Protein AF-A0A034W363-F1 (afdb_monomer_lite)

InterPro domains:
  IPR002557 Chitin binding domain [PF01607] (64-118)
  IPR002557 Chitin binding domain [PS50940] (61-125)
  IPR002557 Chitin binding domain [SM00494] (62-125)
  IPR036508 Chitin binding domain superfamily [SSF57625] (61-124)

Organism: Bactrocera dorsalis (NCBI:txid27457)

Radius of gyration: 24.3 Å; chains: 1; bounding box: 61×66×42 Å

pLDDT: mean 73.0, std 19.32, range [38.5, 94.88]

Foldseek 3Di:
DDDDPDPPPPPPPPDPPPPDDPDDDDDDDDDDDDDDDDDDDDPPPDPPPCPDPDPDPDFQLVVQVPDDDFAWAAGPVALQQQKIWTWDQDPVRGTGTDIDGAPDCWGQDRVVSHTHNDRHPRHDD

Secondary structure (DSSP, 8-state):
-------TTS-TTS-TTS---------------------------------------SSHHHHHHT-SSSEEEE-TT-TT--EEEEEEE-TTS-EEEEEEEPSTT-EEETTTTEEESSPPTT---

Structure (mmCIF, N/CA/C/O backbone):
data_AF-A0A034W363-F1
#
_entry.id   AF-A0A034W363-F1
#
loop_
_atom_site.grou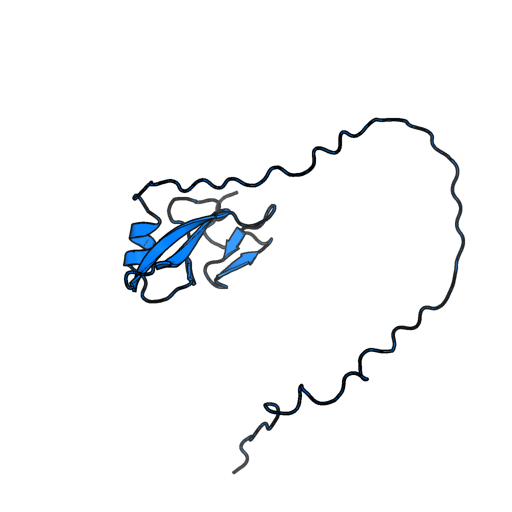p_PDB
_atom_site.id
_atom_site.type_symbol
_atom_site.label_atom_id
_atom_site.label_alt_id
_atom_site.label_comp_id
_atom_site.label_asym_id
_atom_site.label_entity_id
_atom_site.label_seq_id
_atom_site.pdbx_PDB_ins_code
_atom_site.Cartn_x
_atom_site.Cartn_y
_atom_site.Cartn_z
_atom_site.occupancy
_atom_site.B_iso_or_equiv
_atom_site.auth_seq_id
_atom_site.auth_comp_id
_atom_site.auth_asym_id
_atom_site.auth_atom_id
_atom_site.pdbx_PDB_model_num
ATOM 1 N N . ALA A 1 1 ? -9.227 -42.437 -14.167 1.00 46.25 1 ALA A N 1
ATOM 2 C CA . ALA A 1 1 ? -8.637 -41.104 -13.963 1.00 46.25 1 ALA A CA 1
ATOM 3 C C . ALA A 1 1 ? -9.770 -40.097 -14.078 1.00 46.25 1 ALA A C 1
ATOM 5 O O . ALA A 1 1 ? -10.297 -39.927 -15.167 1.00 46.25 1 ALA A O 1
ATOM 6 N N . ASN A 1 2 ? -10.234 -39.567 -12.947 1.00 45.94 2 ASN A N 1
ATOM 7 C CA . ASN A 1 2 ? -11.187 -38.462 -12.904 1.00 45.94 2 ASN A CA 1
ATOM 8 C C . ASN A 1 2 ? -10.373 -37.207 -12.619 1.00 45.94 2 ASN A C 1
ATOM 10 O O . ASN A 1 2 ? -9.798 -37.145 -11.544 1.00 45.94 2 ASN A O 1
ATOM 14 N N . ASP A 1 3 ? -10.348 -36.253 -13.545 1.00 51.78 3 ASP A N 1
ATOM 15 C CA . ASP A 1 3 ? -9.971 -34.869 -13.253 1.00 51.78 3 ASP A CA 1
ATOM 16 C C . ASP A 1 3 ? -10.635 -33.938 -14.281 1.00 51.78 3 ASP A C 1
ATOM 18 O O . ASP A 1 3 ? -10.160 -33.721 -15.392 1.00 51.78 3 ASP A O 1
ATOM 22 N N . GLY A 1 4 ? -11.833 -33.470 -13.928 1.00 53.44 4 GLY A N 1
ATOM 23 C CA . GLY A 1 4 ? -11.931 -32.081 -13.479 1.00 53.44 4 GLY A CA 1
ATOM 24 C C . GLY A 1 4 ? -11.735 -30.962 -14.500 1.00 53.44 4 GLY A C 1
ATOM 25 O O . GLY A 1 4 ? -11.367 -29.862 -14.096 1.00 53.44 4 GLY A O 1
ATOM 26 N N . VAL A 1 5 ? -12.019 -31.164 -15.788 1.00 54.69 5 VAL A N 1
ATOM 27 C CA . VAL A 1 5 ? -12.223 -30.025 -16.701 1.00 54.69 5 VAL A CA 1
ATOM 28 C C . VAL A 1 5 ? -13.519 -29.310 -16.325 1.00 54.69 5 VAL A C 1
ATOM 30 O O . VAL A 1 5 ? -14.603 -29.705 -16.739 1.00 54.69 5 VAL A O 1
ATOM 33 N N . SER A 1 6 ? -13.391 -28.266 -15.506 1.00 52.22 6 SER A N 1
ATOM 34 C CA . SER A 1 6 ? -14.417 -27.249 -15.288 1.00 52.22 6 SER A CA 1
ATOM 35 C C . SER A 1 6 ? -14.522 -26.369 -16.542 1.00 52.22 6 SER A C 1
ATOM 37 O O . SER A 1 6 ? -13.570 -25.645 -16.841 1.00 52.22 6 SER A O 1
ATOM 39 N N . PRO A 1 7 ? -15.634 -26.389 -17.303 1.00 50.91 7 PRO A N 1
ATOM 40 C CA . PRO A 1 7 ? -15.797 -25.556 -18.487 1.00 50.91 7 PRO A CA 1
ATOM 41 C C . PRO A 1 7 ? -16.583 -24.271 -18.171 1.00 50.91 7 PRO A C 1
ATOM 43 O O . PRO A 1 7 ? -17.340 -23.779 -19.005 1.00 50.91 7 PRO A O 1
ATOM 46 N N . CYS A 1 8 ? -16.430 -23.693 -16.975 1.00 60.59 8 CYS A N 1
ATOM 47 C CA . CYS A 1 8 ? -17.080 -22.427 -16.618 1.00 60.59 8 CYS A CA 1
ATOM 48 C C . CYS A 1 8 ? -16.218 -21.201 -16.974 1.00 60.59 8 CYS A C 1
ATOM 50 O O . CYS A 1 8 ? -16.052 -20.293 -16.166 1.00 60.59 8 CYS A O 1
ATOM 52 N N . ALA A 1 9 ? -15.653 -21.168 -18.184 1.00 55.25 9 ALA A N 1
ATOM 53 C CA . ALA A 1 9 ? -14.827 -20.049 -18.653 1.00 55.25 9 ALA A CA 1
ATOM 54 C C . ALA A 1 9 ? -15.341 -19.377 -19.939 1.00 55.25 9 ALA A C 1
ATOM 56 O O . ALA A 1 9 ? -14.620 -18.583 -20.538 1.00 55.25 9 ALA A O 1
ATOM 57 N N . SER A 1 10 ? -16.562 -19.662 -20.417 1.00 54.56 10 SER A N 1
ATOM 58 C CA . SER A 1 10 ? -16.999 -19.097 -21.714 1.00 54.56 10 SER A CA 1
ATOM 59 C C . SER A 1 10 ? -18.496 -18.825 -21.897 1.00 54.56 10 SER A C 1
ATOM 61 O O . SER A 1 10 ? -18.935 -18.729 -23.036 1.00 54.56 10 SER A O 1
ATOM 63 N N . GLN A 1 11 ? -19.302 -18.670 -20.839 1.00 55.06 11 GLN A N 1
ATOM 64 C CA . GLN A 1 11 ? -20.753 -18.442 -21.022 1.00 55.06 11 GLN A CA 1
ATOM 65 C C . GLN A 1 11 ? -21.352 -17.234 -20.286 1.00 55.06 11 GLN A C 1
ATOM 67 O O . GLN A 1 11 ? -22.567 -17.096 -20.234 1.00 55.06 11 GLN A O 1
ATOM 72 N N . CYS A 1 12 ? -20.540 -16.292 -19.799 1.00 59.66 12 CYS A N 1
ATOM 73 C CA . CYS A 1 12 ? -21.062 -15.051 -19.206 1.00 59.66 12 CYS A CA 1
ATOM 74 C C . CYS A 1 12 ? -21.333 -13.943 -20.245 1.00 59.66 12 CYS A C 1
ATOM 76 O O . CYS A 1 12 ? -21.032 -12.789 -19.977 1.00 59.66 12 CYS A O 1
ATOM 78 N N . LEU A 1 13 ? -21.831 -14.243 -21.453 1.00 59.12 13 LEU A N 1
ATOM 79 C CA . LEU A 1 13 ? -22.048 -13.172 -22.446 1.00 59.12 13 LEU A CA 1
ATOM 80 C C . LEU A 1 13 ? -23.243 -13.324 -23.405 1.00 59.12 13 LEU A C 1
ATOM 82 O O . LEU A 1 13 ? -23.289 -12.618 -24.409 1.00 59.12 13 LEU A O 1
ATOM 86 N N . THR A 1 14 ? -24.238 -14.175 -23.135 1.00 57.69 14 THR A N 1
ATOM 87 C CA . THR A 1 14 ? -25.339 -14.376 -24.107 1.00 57.69 14 THR A CA 1
ATOM 88 C C . THR A 1 14 ? -26.762 -14.311 -23.561 1.00 57.69 14 THR A C 1
ATOM 90 O O . THR A 1 14 ? -27.689 -14.634 -24.305 1.00 57.69 14 THR A O 1
ATOM 93 N N . ASN A 1 15 ? -27.008 -13.836 -22.334 1.00 53.38 15 ASN A N 1
ATOM 94 C CA . ASN A 1 15 ? -28.394 -13.590 -21.924 1.00 53.38 15 ASN A CA 1
ATOM 95 C C . ASN A 1 15 ? -28.569 -12.444 -20.922 1.00 53.38 15 ASN A C 1
ATOM 97 O O . ASN A 1 15 ? -28.213 -12.551 -19.757 1.00 53.38 15 ASN A O 1
ATOM 101 N N . ILE A 1 16 ? -29.173 -11.354 -21.395 1.00 57.53 16 ILE A N 1
ATOM 102 C CA . ILE A 1 16 ? -29.559 -10.175 -20.603 1.00 57.53 16 ILE A CA 1
ATOM 103 C C . ILE A 1 16 ? -30.926 -10.365 -19.905 1.00 57.53 16 ILE A C 1
ATOM 105 O O . ILE A 1 16 ? -31.421 -9.452 -19.254 1.00 57.53 16 ILE A O 1
ATOM 109 N N . ALA A 1 17 ? -31.534 -11.554 -20.005 1.00 54.09 17 ALA A N 1
ATOM 110 C CA . ALA A 1 17 ? -32.870 -11.841 -19.479 1.00 54.09 17 ALA A CA 1
ATOM 111 C C . ALA A 1 17 ? -32.901 -12.564 -18.113 1.00 54.09 17 ALA A C 1
ATOM 113 O O . ALA A 1 17 ? -33.988 -12.874 -17.641 1.00 54.09 17 ALA A O 1
ATOM 114 N N . ASP A 1 18 ? -31.762 -12.780 -17.442 1.00 49.84 18 ASP A N 1
ATOM 115 C CA . ASP A 1 18 ? -31.695 -13.385 -16.091 1.00 49.84 18 ASP A CA 1
ATOM 116 C C . ASP A 1 18 ? -31.477 -12.324 -14.983 1.00 49.84 18 ASP A C 1
ATOM 118 O O . ASP A 1 18 ? -30.718 -12.500 -14.037 1.00 49.84 18 ASP A O 1
ATOM 122 N N . MET A 1 19 ? -32.101 -11.151 -15.134 1.00 58.59 19 MET A N 1
ATOM 123 C CA . MET A 1 19 ? -32.076 -10.045 -14.156 1.00 58.59 19 MET A CA 1
ATOM 124 C C . MET A 1 19 ? -33.488 -9.504 -13.889 1.00 58.59 19 MET A C 1
ATOM 126 O O . MET A 1 19 ? -33.702 -8.302 -13.749 1.00 58.59 19 MET A O 1
ATOM 130 N N . CYS A 1 20 ? -34.483 -10.384 -13.825 1.00 55.53 20 CYS A N 1
ATOM 131 C CA . CYS A 1 20 ? -35.819 -10.041 -13.348 1.00 55.53 20 CYS A CA 1
ATOM 132 C C . CYS A 1 20 ? -36.352 -11.194 -12.505 1.00 55.53 20 CYS A C 1
ATOM 134 O O . CYS A 1 20 ? -36.793 -12.171 -13.092 1.00 55.53 20 CYS A O 1
ATOM 136 N N . ASP A 1 21 ? -36.277 -11.084 -11.172 1.00 48.03 21 ASP A N 1
ATOM 137 C CA . ASP A 1 21 ? -37.423 -11.304 -10.270 1.00 48.03 21 ASP A CA 1
ATOM 138 C C . ASP A 1 21 ? -37.018 -11.067 -8.795 1.00 48.03 21 ASP A C 1
ATOM 140 O O . ASP A 1 21 ? -36.626 -11.976 -8.072 1.00 48.03 21 ASP A O 1
ATOM 144 N N . ILE A 1 22 ? -37.091 -9.819 -8.323 1.00 48.62 22 ILE A N 1
ATOM 145 C CA . ILE A 1 22 ? -37.552 -9.565 -6.949 1.00 48.62 22 ILE A CA 1
ATOM 146 C C . ILE A 1 22 ? -38.745 -8.629 -7.103 1.00 48.62 22 ILE A C 1
ATOM 148 O O . ILE A 1 22 ? -38.646 -7.402 -7.102 1.00 48.62 22 ILE A O 1
ATOM 152 N N . THR A 1 23 ? -39.900 -9.242 -7.342 1.00 45.12 23 THR A N 1
ATOM 153 C CA . THR A 1 23 ? -41.187 -8.602 -7.130 1.00 45.12 23 THR A CA 1
ATOM 154 C C . THR A 1 23 ? -41.355 -8.308 -5.645 1.00 45.12 23 THR A C 1
ATOM 156 O O . THR A 1 23 ? -41.282 -9.193 -4.794 1.00 45.12 23 THR A O 1
ATOM 159 N N . SER A 1 24 ? -41.603 -7.036 -5.364 1.00 58.88 24 SER A N 1
ATOM 160 C CA . SER A 1 24 ? -42.258 -6.548 -4.155 1.00 58.88 24 SER A CA 1
ATOM 161 C C . SER A 1 24 ? -43.556 -7.317 -3.866 1.00 58.88 2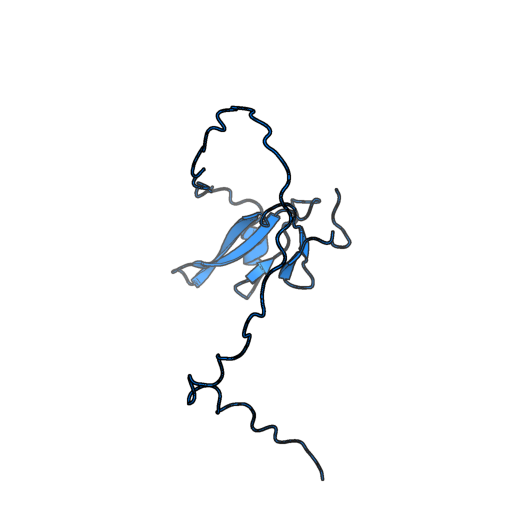4 SER A C 1
ATOM 163 O O . SER A 1 24 ? -44.294 -7.647 -4.797 1.00 58.88 24 SER A O 1
ATOM 165 N N . PRO A 1 25 ? -43.876 -7.524 -2.579 1.00 52.59 25 PRO A N 1
ATOM 166 C CA . PRO A 1 25 ? -45.256 -7.343 -2.142 1.00 52.59 25 PRO A CA 1
ATOM 167 C C . PRO A 1 25 ? -45.382 -6.373 -0.953 1.00 52.59 25 PRO A C 1
ATOM 169 O O . PRO A 1 25 ? -44.847 -6.592 0.128 1.00 52.59 25 PRO A O 1
ATOM 172 N N . ASP A 1 26 ? -46.095 -5.289 -1.249 1.00 46.19 26 ASP A N 1
ATOM 173 C CA . ASP A 1 26 ? -47.187 -4.637 -0.512 1.00 46.19 26 ASP A CA 1
ATOM 174 C C . ASP A 1 26 ? -47.087 -4.284 0.992 1.00 46.19 26 ASP A C 1
ATOM 176 O O . ASP A 1 26 ? -46.960 -5.117 1.884 1.00 46.19 26 ASP A O 1
ATOM 180 N N . ALA A 1 27 ? -47.265 -2.976 1.203 1.00 53.22 27 ALA A N 1
ATOM 181 C CA . ALA A 1 27 ? -47.964 -2.263 2.270 1.00 53.22 27 ALA A CA 1
ATOM 182 C C . ALA A 1 27 ? -48.057 -2.863 3.687 1.00 53.22 27 ALA A C 1
ATOM 184 O O . ALA A 1 27 ? -48.817 -3.781 3.976 1.00 53.22 27 ALA A O 1
ATOM 185 N N . THR A 1 28 ? -47.522 -2.110 4.653 1.00 46.12 28 THR A N 1
ATOM 186 C CA . THR A 1 28 ? -48.320 -1.736 5.830 1.00 46.12 28 THR A CA 1
ATOM 187 C C . THR A 1 28 ? -47.983 -0.313 6.265 1.00 46.12 28 THR A C 1
ATOM 189 O O . THR A 1 28 ? -46.857 0.021 6.623 1.00 46.12 28 THR A O 1
ATOM 192 N N . THR A 1 29 ? -49.014 0.523 6.213 1.00 51.50 29 THR A N 1
ATOM 193 C CA . THR A 1 29 ? -49.118 1.856 6.793 1.00 51.50 29 THR A CA 1
ATOM 194 C C . THR A 1 29 ? -48.870 1.825 8.299 1.00 51.50 29 THR A C 1
ATOM 196 O O . THR A 1 29 ? -49.652 1.233 9.039 1.00 51.50 29 THR A O 1
ATOM 199 N N . VAL A 1 30 ? -47.862 2.560 8.764 1.00 53.22 30 VAL A N 1
ATOM 200 C CA . VAL A 1 30 ? -47.856 3.119 10.120 1.00 53.22 30 VAL A CA 1
ATOM 201 C C . VAL A 1 30 ? -47.456 4.587 10.057 1.00 53.22 30 VAL A C 1
ATOM 203 O O . VAL A 1 30 ? -46.319 4.948 9.768 1.00 53.22 30 VAL A O 1
ATOM 206 N N . THR A 1 31 ? -48.436 5.446 10.310 1.00 60.09 31 THR A N 1
ATOM 207 C CA . THR A 1 31 ? -48.242 6.854 10.649 1.00 60.09 31 THR A CA 1
ATOM 208 C C . THR A 1 31 ? -47.535 6.931 12.000 1.00 60.09 31 THR A C 1
ATOM 210 O O . THR A 1 31 ? -47.946 6.249 12.942 1.00 60.09 31 THR A O 1
ATOM 213 N N . PRO A 1 32 ? -46.526 7.798 12.143 1.00 54.59 32 PRO A N 1
ATOM 214 C CA . PRO A 1 32 ? -46.600 8.690 13.292 1.00 54.59 32 PRO A CA 1
ATOM 215 C C . PRO A 1 32 ? -46.365 10.168 12.956 1.00 54.59 32 PRO A C 1
ATOM 217 O O . PRO A 1 32 ? -45.538 10.556 12.137 1.00 54.59 32 PRO A O 1
ATOM 220 N N . THR A 1 33 ? -47.176 10.947 13.660 1.00 52.38 33 THR A N 1
ATOM 221 C CA . THR A 1 33 ? -47.254 12.383 13.910 1.00 52.38 33 THR A CA 1
ATOM 222 C C . THR A 1 33 ? -45.975 13.216 13.760 1.00 52.38 33 THR A C 1
ATOM 224 O O . THR A 1 33 ? -44.907 12.894 14.273 1.00 52.38 33 THR A O 1
ATOM 227 N N . THR A 1 34 ? -46.201 14.367 13.128 1.00 55.47 34 THR A N 1
ATOM 228 C CA . THR A 1 34 ? -45.479 15.646 13.129 1.00 55.47 34 THR A CA 1
ATOM 229 C C . THR A 1 34 ? -44.562 15.924 14.324 1.00 55.47 34 THR A C 1
ATOM 231 O O . THR A 1 34 ? -45.022 16.079 15.455 1.00 55.47 34 THR A O 1
ATOM 234 N N . VAL A 1 35 ? -43.287 16.185 14.021 1.00 59.78 35 VAL A N 1
ATOM 235 C CA . VAL A 1 35 ? -42.427 17.086 14.800 1.00 59.78 35 VAL A CA 1
ATOM 236 C C . VAL A 1 35 ? -41.774 18.070 13.834 1.00 59.78 35 VAL A C 1
ATOM 238 O O . VAL A 1 35 ? -40.977 17.698 12.976 1.00 59.78 35 VAL A O 1
ATOM 241 N N . THR A 1 36 ? -42.153 19.336 13.976 1.00 56.91 36 THR A N 1
ATOM 242 C CA . THR A 1 36 ? -41.465 20.485 13.394 1.00 56.91 36 THR A CA 1
ATOM 243 C C . THR A 1 36 ? -40.201 20.750 14.199 1.00 56.91 36 THR A C 1
ATOM 245 O O . THR A 1 36 ? -40.307 21.112 15.368 1.00 56.91 36 THR A O 1
ATOM 248 N N . THR A 1 37 ? -39.040 20.668 13.554 1.00 49.53 37 THR A N 1
ATOM 249 C CA . THR A 1 37 ? -37.872 21.466 13.940 1.00 49.53 37 THR A CA 1
ATOM 250 C C . THR A 1 37 ? -37.133 21.867 12.670 1.00 49.53 37 THR A C 1
ATOM 252 O O . THR A 1 37 ? -36.520 21.037 12.002 1.00 49.53 37 THR A O 1
ATOM 255 N N . GLU A 1 38 ? -37.230 23.148 12.320 1.00 63.44 38 GLU A N 1
ATOM 256 C CA . GLU A 1 38 ? -36.292 23.791 11.408 1.00 63.44 38 GLU A CA 1
ATOM 257 C C . GLU A 1 38 ? -34.901 23.778 12.039 1.00 63.44 38 GLU A C 1
ATOM 259 O O . GLU A 1 38 ? -34.679 24.371 13.094 1.00 63.44 38 GLU A O 1
ATOM 264 N N . THR A 1 39 ? -33.947 23.168 11.348 1.00 52.69 39 THR A N 1
ATOM 265 C CA . THR A 1 39 ? -32.541 23.535 11.476 1.00 52.69 39 THR A CA 1
ATOM 266 C C . THR A 1 39 ? -31.880 23.360 10.122 1.00 52.69 39 THR A C 1
ATOM 268 O O . THR A 1 39 ? -31.604 22.255 9.661 1.00 52.69 39 THR A O 1
ATOM 271 N N . THR A 1 40 ? -31.658 24.505 9.482 1.00 59.44 40 THR A N 1
ATOM 272 C CA . THR A 1 40 ? -30.738 24.742 8.373 1.00 59.44 40 THR A CA 1
ATOM 273 C C . THR A 1 40 ? -29.465 23.922 8.550 1.00 59.44 40 THR A C 1
ATOM 275 O O . THR A 1 40 ? -28.595 24.269 9.347 1.00 59.44 40 THR A O 1
ATOM 278 N N . SER A 1 41 ? -29.360 22.827 7.801 1.00 49.31 41 SER A N 1
ATOM 279 C CA . SER A 1 41 ? -28.116 22.085 7.664 1.00 49.31 41 SER A CA 1
ATOM 280 C C . SER A 1 41 ? -27.487 22.486 6.342 1.00 49.31 41 SER A C 1
ATOM 282 O O . SER A 1 41 ? -27.962 22.152 5.255 1.00 49.31 41 SER A O 1
ATOM 284 N N . THR A 1 42 ? -26.452 23.304 6.470 1.00 53.56 42 THR A N 1
ATOM 285 C CA . THR A 1 42 ? -25.556 23.752 5.417 1.00 53.56 42 THR A CA 1
ATOM 286 C C . THR A 1 42 ? -25.019 22.531 4.673 1.00 53.56 42 THR A C 1
ATOM 288 O O . THR A 1 42 ? -24.154 21.813 5.171 1.00 53.56 42 THR A O 1
ATOM 291 N N . GLN A 1 43 ? -25.540 22.283 3.473 1.00 56.56 43 GLN A N 1
ATOM 292 C CA . GLN A 1 43 ? -24.929 21.360 2.526 1.00 56.56 43 GLN A CA 1
ATOM 293 C C . GLN A 1 43 ? -23.646 22.011 2.007 1.00 56.56 43 GLN A C 1
ATOM 295 O O . GLN A 1 43 ? -23.646 22.717 1.001 1.00 56.56 43 GLN A O 1
ATOM 300 N N . THR A 1 44 ? -22.546 21.793 2.723 1.00 51.12 44 THR A N 1
ATOM 301 C CA . THR A 1 44 ? -21.202 21.994 2.183 1.00 51.12 44 THR A CA 1
ATOM 302 C C . THR A 1 44 ? -20.923 20.821 1.257 1.00 51.12 44 THR A C 1
ATOM 304 O O . THR A 1 44 ? -20.465 19.758 1.675 1.00 51.12 44 THR A O 1
ATOM 307 N N . ALA A 1 45 ? -21.286 21.003 -0.009 1.00 55.97 45 ALA A N 1
ATOM 308 C CA . ALA A 1 45 ? -20.879 20.121 -1.079 1.00 55.97 45 ALA A CA 1
ATOM 309 C C . ALA A 1 45 ? -19.358 20.216 -1.264 1.00 55.97 45 ALA A C 1
ATOM 311 O O . ALA A 1 45 ? -18.803 21.296 -1.451 1.00 55.97 45 ALA A O 1
ATOM 312 N N . THR A 1 46 ? -18.741 19.039 -1.227 1.00 45.34 46 THR A N 1
ATOM 313 C CA . THR A 1 46 ? -17.518 18.687 -1.947 1.00 45.34 46 THR A CA 1
ATOM 314 C C . THR A 1 46 ? -16.272 19.474 -1.555 1.00 45.34 46 THR A C 1
ATOM 316 O O . THR A 1 46 ? -15.786 20.340 -2.277 1.00 45.34 46 THR A O 1
ATOM 319 N N . THR A 1 47 ? -15.653 19.055 -0.452 1.00 43.91 47 THR A N 1
ATOM 320 C CA . THR A 1 47 ? -14.194 19.087 -0.367 1.00 43.91 47 THR A CA 1
ATOM 321 C C . THR A 1 47 ? -13.673 18.163 -1.466 1.00 43.91 47 THR A C 1
ATOM 323 O O . THR A 1 47 ? -13.592 16.946 -1.295 1.00 43.91 47 THR A O 1
ATOM 326 N N . GLU A 1 48 ? -13.369 18.730 -2.631 1.00 47.09 48 GLU A N 1
ATOM 327 C CA . GLU A 1 48 ? -12.406 18.136 -3.545 1.00 47.09 48 GLU A CA 1
ATOM 328 C C . GLU A 1 48 ? -11.179 17.805 -2.703 1.00 47.09 48 GLU A C 1
ATOM 330 O O . GLU A 1 48 ? -10.512 18.692 -2.162 1.00 47.09 48 GLU A O 1
ATOM 335 N N . SER A 1 49 ? -10.925 16.509 -2.522 1.00 51.84 49 SER A N 1
ATOM 336 C CA . SER A 1 49 ? -9.672 16.042 -1.962 1.00 51.84 49 SER A CA 1
ATOM 337 C C . SER A 1 49 ? -8.596 16.348 -2.998 1.00 51.84 49 SER A C 1
ATOM 339 O O . SER A 1 49 ? -8.203 15.510 -3.804 1.00 51.84 49 SER A O 1
ATOM 341 N N . SER A 1 50 ? -8.147 17.601 -2.980 1.00 53.84 50 SER A N 1
ATOM 342 C CA . SER A 1 50 ? -6.816 17.990 -3.399 1.00 53.84 50 SER A CA 1
ATOM 343 C C . SER A 1 50 ? -5.844 17.264 -2.479 1.00 53.84 50 SER A C 1
ATOM 345 O O . SER A 1 50 ? -5.381 17.795 -1.475 1.00 53.84 50 SER A O 1
ATOM 347 N N . SER A 1 51 ? -5.555 16.010 -2.810 1.00 54.72 51 SER A N 1
ATOM 348 C CA . SER A 1 51 ? -4.309 15.383 -2.400 1.00 54.72 51 SER A CA 1
ATOM 349 C C . SER A 1 51 ? -3.275 15.847 -3.411 1.00 54.72 51 SER A C 1
ATOM 351 O O . SER A 1 51 ? -3.038 15.216 -4.440 1.00 54.72 51 SER A O 1
ATOM 353 N N . SER A 1 52 ? -2.777 17.054 -3.153 1.00 48.91 52 SER A N 1
ATOM 354 C CA . SER A 1 52 ? -1.682 17.681 -3.871 1.00 48.91 52 SER A CA 1
ATOM 355 C C . SER A 1 52 ? -0.571 16.675 -4.129 1.00 48.91 52 SER A C 1
ATOM 357 O O . SER A 1 52 ? -0.172 15.925 -3.238 1.00 48.91 52 SER A O 1
ATOM 359 N N . ALA A 1 53 ? -0.045 16.726 -5.350 1.00 50.62 53 ALA A N 1
ATOM 360 C CA . ALA A 1 53 ? 1.274 16.237 -5.698 1.00 50.62 53 ALA A CA 1
ATOM 361 C C . ALA A 1 53 ? 2.301 16.796 -4.696 1.00 50.62 53 ALA A C 1
ATOM 363 O O . ALA A 1 53 ? 2.788 17.916 -4.832 1.00 50.62 53 ALA A O 1
ATOM 364 N N . GLY A 1 54 ? 2.568 16.031 -3.642 1.00 44.44 54 GLY A N 1
ATOM 365 C CA . GLY A 1 54 ? 3.618 16.293 -2.678 1.00 44.44 54 GLY A CA 1
ATOM 366 C C . GLY A 1 54 ? 4.888 15.629 -3.172 1.00 44.44 54 GLY A C 1
ATOM 367 O O . GLY A 1 54 ? 5.021 14.411 -3.112 1.00 44.44 54 GLY A O 1
ATOM 368 N N . THR A 1 55 ? 5.823 16.434 -3.662 1.00 38.50 55 THR A N 1
ATOM 369 C CA . THR A 1 55 ? 7.229 16.058 -3.811 1.00 38.50 55 THR A CA 1
ATOM 370 C C . THR A 1 55 ? 7.828 15.891 -2.414 1.00 38.50 55 THR A C 1
ATOM 372 O O . THR A 1 55 ? 8.579 16.738 -1.943 1.00 38.50 55 THR A O 1
ATOM 375 N N . THR A 1 56 ? 7.474 14.810 -1.733 1.00 41.91 56 THR A N 1
ATOM 376 C CA . THR A 1 56 ? 8.226 14.308 -0.590 1.00 41.91 56 THR A CA 1
ATOM 377 C C . THR A 1 56 ? 8.783 12.983 -1.058 1.00 41.91 56 THR A C 1
ATOM 379 O O . THR A 1 56 ? 8.066 12.001 -1.133 1.00 41.91 56 THR A O 1
ATOM 382 N N . ALA A 1 57 ? 10.039 12.971 -1.490 1.00 54.69 57 ALA A N 1
ATOM 383 C CA . ALA A 1 57 ? 10.776 11.726 -1.616 1.00 54.69 57 ALA A CA 1
ATOM 384 C C . ALA A 1 57 ? 11.239 11.373 -0.203 1.00 54.69 57 ALA A C 1
ATOM 386 O O . ALA A 1 57 ? 12.176 12.003 0.289 1.00 54.69 57 ALA A O 1
ATOM 387 N N . SER A 1 58 ? 10.563 10.468 0.511 1.00 68.69 58 SER A N 1
ATOM 388 C CA . SER A 1 58 ? 11.070 10.046 1.830 1.00 68.69 58 SER A CA 1
ATOM 389 C C . SER A 1 58 ? 10.722 8.617 2.238 1.00 68.69 58 SER A C 1
ATOM 391 O O . SER A 1 58 ? 11.532 7.989 2.914 1.00 68.69 58 SER A O 1
ATOM 393 N N . ALA A 1 59 ? 9.593 8.049 1.821 1.00 76.12 59 ALA A N 1
ATOM 394 C CA . ALA A 1 59 ? 9.266 6.670 2.199 1.00 76.12 59 ALA A CA 1
ATOM 395 C C . ALA A 1 59 ? 8.418 5.928 1.174 1.00 76.12 59 ALA A C 1
ATOM 397 O O . ALA A 1 59 ? 8.612 4.732 0.975 1.00 76.12 59 ALA A O 1
ATOM 398 N N . GLU A 1 60 ? 7.524 6.633 0.490 1.00 85.56 60 GLU A N 1
ATOM 399 C CA . GLU A 1 60 ? 6.741 6.087 -0.616 1.00 85.56 60 GLU A CA 1
ATOM 400 C C . GLU A 1 60 ? 7.636 5.590 -1.754 1.00 85.56 60 GLU A C 1
ATOM 402 O O . GLU A 1 60 ? 7.439 4.491 -2.266 1.00 85.56 60 GLU A O 1
ATOM 407 N N . GLU A 1 61 ? 8.666 6.364 -2.091 1.00 85.62 61 GLU A N 1
ATOM 408 C CA . GLU A 1 61 ? 9.656 6.014 -3.112 1.00 85.62 61 GLU A CA 1
ATOM 409 C C . GLU A 1 61 ? 10.500 4.812 -2.667 1.00 85.62 61 GLU A C 1
ATOM 411 O O . GLU A 1 61 ? 10.632 3.842 -3.402 1.00 85.62 61 GLU A O 1
ATOM 416 N N . THR A 1 62 ? 10.989 4.809 -1.423 1.00 88.88 62 THR A N 1
ATOM 417 C CA . THR A 1 62 ? 11.764 3.690 -0.860 1.00 88.88 62 THR A CA 1
ATOM 418 C C . THR A 1 62 ? 10.970 2.389 -0.857 1.00 88.88 62 THR A C 1
ATOM 420 O O . THR A 1 62 ? 11.504 1.341 -1.219 1.00 88.88 62 THR A O 1
ATOM 423 N N . VAL A 1 63 ? 9.691 2.450 -0.473 1.00 91.12 63 VAL A N 1
ATOM 424 C CA . VAL A 1 63 ? 8.809 1.284 -0.503 1.00 91.12 63 VAL A CA 1
ATOM 425 C C . VAL A 1 63 ? 8.678 0.782 -1.930 1.00 91.12 63 VAL A C 1
ATOM 427 O O . VAL A 1 63 ? 8.936 -0.392 -2.155 1.00 91.12 63 VAL A O 1
ATOM 430 N N . CYS A 1 64 ? 8.363 1.646 -2.896 1.00 92.19 64 CYS A N 1
ATOM 431 C CA . CYS A 1 64 ? 8.147 1.222 -4.279 1.00 92.19 64 CYS A CA 1
ATOM 432 C C . CYS A 1 64 ? 9.415 0.805 -5.026 1.00 92.19 64 CYS A C 1
ATOM 434 O O . CYS A 1 64 ? 9.340 -0.104 -5.848 1.00 92.19 64 CYS A O 1
ATOM 436 N N . ASN A 1 65 ? 10.575 1.378 -4.704 1.00 89.56 65 ASN A N 1
ATOM 437 C CA . ASN A 1 65 ? 11.870 0.935 -5.225 1.00 89.56 65 ASN A CA 1
ATOM 438 C C . ASN A 1 65 ? 12.243 -0.477 -4.751 1.00 89.56 65 ASN A C 1
ATOM 440 O O . ASN A 1 65 ? 13.007 -1.166 -5.423 1.00 89.56 65 ASN A O 1
ATOM 444 N N . GLY A 1 66 ? 11.700 -0.926 -3.615 1.00 88.06 66 GLY A N 1
ATOM 445 C CA . GLY A 1 66 ? 11.835 -2.303 -3.138 1.00 88.06 66 GLY A CA 1
ATOM 446 C C . GLY A 1 66 ? 10.858 -3.294 -3.779 1.00 88.06 66 GLY A C 1
ATOM 447 O O . GLY A 1 66 ? 10.956 -4.489 -3.505 1.00 88.06 66 GLY A O 1
ATOM 448 N N . GLN A 1 67 ? 9.914 -2.828 -4.604 1.00 90.75 67 GLN A N 1
ATOM 449 C CA . GLN A 1 67 ? 8.887 -3.669 -5.217 1.00 90.75 67 GLN A CA 1
ATOM 450 C C . GLN A 1 67 ? 9.143 -3.896 -6.703 1.00 90.75 67 GLN A C 1
ATOM 452 O O . GLN A 1 67 ? 9.806 -3.120 -7.383 1.00 90.75 67 GLN A O 1
ATOM 457 N N . THR A 1 68 ? 8.571 -4.981 -7.220 1.00 87.94 68 THR A N 1
ATOM 458 C CA . THR A 1 68 ? 8.641 -5.347 -8.644 1.00 87.94 68 THR A CA 1
ATOM 459 C C . THR A 1 68 ? 7.298 -5.216 -9.358 1.00 87.94 68 THR A C 1
ATOM 461 O O . THR A 1 68 ? 7.249 -5.270 -10.585 1.00 87.94 68 THR A O 1
ATOM 464 N N . ALA A 1 69 ? 6.209 -5.019 -8.608 1.00 90.19 69 ALA A N 1
ATOM 465 C CA . ALA A 1 69 ? 4.851 -4.976 -9.132 1.00 90.19 69 ALA A CA 1
ATOM 466 C C . ALA A 1 69 ? 4.100 -3.712 -8.698 1.00 90.19 69 ALA A C 1
ATOM 468 O O . ALA A 1 69 ? 4.264 -3.201 -7.587 1.00 90.19 69 ALA A O 1
ATOM 469 N N . VAL A 1 70 ? 3.214 -3.249 -9.580 1.00 93.50 70 VAL A N 1
ATOM 470 C CA . VAL A 1 70 ? 2.185 -2.256 -9.246 1.00 93.50 70 VAL A CA 1
ATOM 471 C C . VAL A 1 70 ? 1.256 -2.853 -8.200 1.00 93.50 70 VAL A C 1
ATOM 473 O O . VAL A 1 70 ? 0.821 -3.996 -8.332 1.00 93.50 70 VAL A O 1
ATOM 476 N N . GLY A 1 71 ? 0.943 -2.082 -7.165 1.00 93.62 71 GLY A N 1
ATOM 477 C CA . GLY A 1 71 ? 0.139 -2.588 -6.063 1.00 93.62 71 GLY A CA 1
ATOM 478 C C . GLY A 1 71 ? 0.040 -1.625 -4.895 1.00 93.62 71 GLY A C 1
ATOM 479 O O . GLY A 1 71 ? 0.561 -0.510 -4.930 1.00 93.62 71 GLY A O 1
ATOM 480 N N . ARG A 1 72 ? -0.661 -2.069 -3.853 1.00 94.31 72 ARG A N 1
ATOM 481 C CA . ARG A 1 72 ? -0.779 -1.351 -2.583 1.00 94.31 72 ARG A CA 1
ATOM 482 C C . ARG A 1 72 ? 0.135 -2.015 -1.566 1.00 94.31 72 ARG A C 1
ATOM 484 O O . ARG A 1 72 ? 0.186 -3.237 -1.481 1.00 94.31 72 ARG A O 1
ATOM 491 N N . TYR A 1 73 ? 0.825 -1.205 -0.788 1.00 94.12 73 TYR A N 1
ATOM 492 C CA . TYR A 1 73 ? 1.832 -1.639 0.164 1.00 94.12 73 TYR A CA 1
ATOM 493 C C . TYR A 1 73 ? 1.632 -0.909 1.493 1.00 94.12 73 TYR A C 1
ATOM 495 O O . TYR A 1 73 ? 1.131 0.219 1.503 1.00 94.12 73 TYR A O 1
ATOM 503 N N . PRO A 1 74 ? 1.990 -1.533 2.626 1.00 92.62 74 PRO A N 1
ATOM 504 C CA . PRO A 1 74 ? 1.837 -0.903 3.931 1.00 92.62 74 PRO A CA 1
ATOM 505 C C . PRO A 1 74 ? 2.710 0.349 4.036 1.00 92.62 74 PRO A C 1
ATOM 507 O O . PRO A 1 74 ? 3.842 0.366 3.551 1.00 92.62 74 PRO A O 1
ATOM 510 N N . ASN A 1 75 ? 2.190 1.392 4.686 1.00 92.44 75 ASN A N 1
ATOM 511 C CA . ASN A 1 75 ? 2.979 2.575 5.007 1.00 92.44 75 ASN A CA 1
ATOM 512 C C . ASN A 1 75 ? 3.749 2.351 6.324 1.00 92.44 75 ASN A C 1
ATOM 514 O O . ASN A 1 75 ? 3.124 2.337 7.382 1.00 92.44 75 ASN A O 1
ATOM 518 N N . PRO A 1 76 ? 5.091 2.232 6.308 1.00 89.06 76 PRO A N 1
ATOM 519 C CA . PRO A 1 76 ? 5.872 2.011 7.527 1.00 89.06 76 PRO A CA 1
ATOM 520 C C . PRO A 1 76 ? 5.883 3.218 8.478 1.00 89.06 76 PRO A C 1
ATOM 522 O O . PRO A 1 76 ? 6.251 3.071 9.639 1.00 89.06 76 PRO A O 1
ATOM 525 N N . ASN A 1 77 ? 5.488 4.405 8.009 1.00 89.44 77 ASN A N 1
ATOM 526 C CA . ASN A 1 77 ? 5.417 5.613 8.837 1.00 89.44 77 ASN A CA 1
ATOM 527 C C . ASN A 1 77 ? 4.074 5.765 9.553 1.00 89.44 77 ASN A C 1
ATOM 529 O O . ASN A 1 77 ? 3.906 6.698 10.334 1.00 89.44 77 ASN A O 1
ATOM 533 N N . ASP A 1 78 ? 3.113 4.886 9.274 1.00 89.38 78 ASP A N 1
ATOM 534 C CA . ASP A 1 78 ? 1.782 4.952 9.852 1.00 89.38 78 ASP A CA 1
ATOM 535 C C . ASP A 1 78 ? 1.497 3.717 10.697 1.00 89.38 78 ASP A C 1
ATOM 537 O O . ASP A 1 78 ? 1.021 2.690 10.215 1.00 89.38 78 ASP A O 1
ATOM 541 N N . ALA A 1 79 ? 1.746 3.852 11.999 1.00 90.06 79 ALA A N 1
ATOM 542 C CA . ALA A 1 79 ? 1.400 2.827 12.974 1.00 90.06 79 ALA A CA 1
ATOM 543 C C . ALA A 1 79 ? -0.118 2.593 13.057 1.00 90.06 79 ALA A C 1
ATOM 545 O O . ALA A 1 79 ? -0.539 1.541 13.523 1.00 90.06 79 ALA A O 1
ATOM 546 N N . THR A 1 80 ? -0.950 3.533 12.589 1.00 90.75 80 THR A N 1
ATOM 547 C CA . THR A 1 80 ? -2.411 3.385 12.633 1.00 90.75 80 THR A CA 1
ATOM 548 C C . THR A 1 80 ? -2.981 2.601 11.459 1.00 90.75 80 THR A C 1
ATOM 550 O O . THR A 1 80 ? -4.160 2.259 11.481 1.00 90.75 80 THR A O 1
ATOM 553 N N . CYS A 1 81 ? -2.171 2.289 10.442 1.00 92.88 81 CYS A N 1
ATOM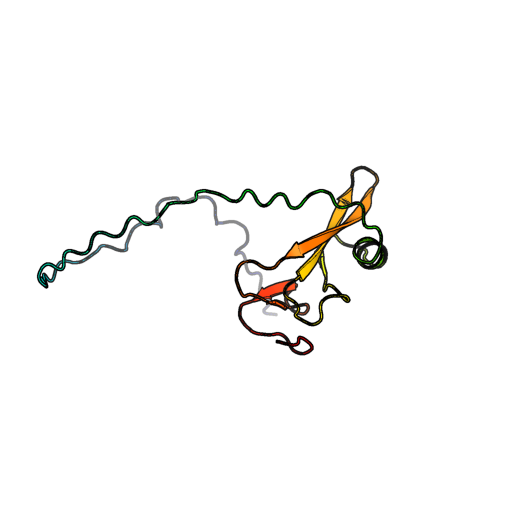 554 C CA . CYS A 1 81 ? -2.592 1.615 9.213 1.00 92.88 81 CYS A CA 1
ATOM 555 C C . CYS A 1 81 ? -3.781 2.285 8.509 1.00 92.88 81 CYS A C 1
ATOM 557 O O . CYS A 1 81 ? -4.504 1.640 7.761 1.00 92.88 81 CYS A O 1
ATOM 559 N N . ARG A 1 82 ? -4.026 3.576 8.723 1.00 92.50 82 ARG A N 1
ATOM 560 C CA . ARG A 1 82 ? -5.066 4.330 8.009 1.00 92.50 82 ARG A CA 1
ATOM 561 C C . ARG A 1 82 ? -4.585 4.794 6.641 1.00 92.50 82 ARG A C 1
ATOM 563 O O . ARG A 1 82 ? -5.389 5.211 5.810 1.00 92.50 82 ARG A O 1
ATOM 570 N N . THR A 1 83 ? -3.287 4.700 6.391 1.00 93.38 83 THR A N 1
ATOM 571 C CA . THR A 1 83 ? -2.641 5.051 5.133 1.00 93.38 83 THR A CA 1
ATOM 572 C C . THR A 1 83 ? -1.872 3.869 4.551 1.00 93.38 83 THR A C 1
ATOM 574 O O . THR A 1 83 ? -1.411 2.972 5.256 1.00 93.38 83 THR A O 1
ATOM 577 N N . TYR A 1 84 ? -1.742 3.865 3.231 1.00 93.31 84 TYR A N 1
ATOM 578 C CA . TYR A 1 84 ? -1.008 2.873 2.458 1.00 93.31 84 TYR A CA 1
ATOM 579 C C . TYR A 1 84 ? -0.278 3.560 1.308 1.00 93.31 84 TYR A C 1
ATOM 581 O O . TYR A 1 84 ? -0.611 4.677 0.915 1.00 93.31 84 TYR A O 1
ATOM 589 N N . ILE A 1 85 ? 0.725 2.893 0.755 1.00 94.50 85 ILE A N 1
ATOM 590 C CA . ILE A 1 85 ? 1.491 3.383 -0.387 1.00 94.50 85 ILE A CA 1
ATOM 591 C C . ILE A 1 85 ? 1.009 2.641 -1.628 1.00 94.50 85 ILE A C 1
ATOM 593 O O . ILE A 1 85 ? 1.035 1.414 -1.684 1.00 94.50 85 ILE A O 1
ATOM 597 N N . TYR A 1 86 ? 0.554 3.380 -2.632 1.00 93.50 86 TYR A N 1
ATOM 598 C CA . TYR A 1 86 ? 0.216 2.837 -3.938 1.00 93.50 86 TYR A CA 1
ATOM 599 C C . TYR A 1 86 ? 1.396 3.013 -4.890 1.00 93.50 86 TYR A C 1
ATOM 601 O O . TYR A 1 86 ? 1.731 4.135 -5.268 1.00 93.50 86 TYR A O 1
ATOM 609 N N . CYS A 1 87 ? 2.024 1.904 -5.276 1.00 94.38 87 CYS A N 1
ATOM 610 C CA . CYS A 1 87 ? 3.078 1.902 -6.281 1.00 94.38 87 CYS A CA 1
ATOM 611 C C . CYS A 1 87 ? 2.458 1.775 -7.666 1.00 94.38 87 CYS A C 1
ATOM 613 O O . CYS A 1 87 ? 1.781 0.788 -7.948 1.00 94.38 87 CYS A O 1
ATOM 615 N N . SER A 1 88 ? 2.724 2.743 -8.538 1.00 92.50 88 SER A N 1
ATOM 616 C CA . SER A 1 88 ? 2.268 2.754 -9.932 1.00 92.50 88 SER A CA 1
ATOM 617 C C . SER A 1 88 ? 3.442 2.924 -10.889 1.00 92.50 88 SER A C 1
ATOM 619 O O . SER A 1 88 ? 4.446 3.527 -10.530 1.00 92.50 88 SER A O 1
ATOM 621 N N . VAL A 1 89 ? 3.350 2.384 -12.105 1.00 91.62 89 VAL A N 1
ATOM 622 C CA . VAL A 1 89 ? 4.399 2.571 -13.119 1.00 91.62 89 VAL A CA 1
ATOM 623 C C . VAL A 1 89 ? 4.242 3.948 -13.755 1.00 91.62 89 VAL A C 1
ATOM 625 O O . VAL A 1 89 ? 3.173 4.296 -14.258 1.00 91.62 89 VAL A O 1
ATOM 628 N N . ARG A 1 90 ? 5.320 4.732 -13.749 1.00 89.06 90 ARG A N 1
ATOM 629 C CA . ARG A 1 90 ? 5.408 6.005 -14.470 1.00 89.06 90 ARG A CA 1
ATOM 630 C C . ARG A 1 90 ? 5.766 5.748 -15.939 1.00 89.06 90 ARG A C 1
ATOM 632 O O . ARG A 1 90 ? 6.306 4.699 -16.273 1.00 89.06 90 ARG A O 1
ATOM 639 N N . THR A 1 91 ? 5.564 6.730 -16.817 1.00 85.75 91 THR A N 1
ATOM 640 C CA . THR A 1 91 ? 5.900 6.636 -18.255 1.00 85.75 91 THR A CA 1
ATOM 641 C C . THR A 1 91 ? 7.354 6.220 -18.522 1.00 85.75 91 THR A C 1
ATOM 643 O O . THR A 1 91 ? 7.639 5.597 -19.538 1.00 85.75 91 THR A O 1
ATOM 646 N N . SER A 1 92 ? 8.269 6.521 -17.597 1.00 85.44 92 SER A N 1
ATOM 647 C CA . SER A 1 92 ? 9.684 6.136 -17.668 1.00 85.44 92 SER A CA 1
ATOM 648 C C . SER A 1 92 ? 9.959 4.651 -17.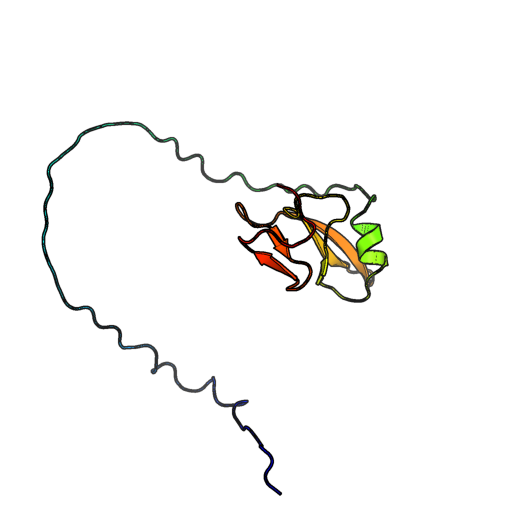370 1.00 85.44 92 SER A C 1
ATOM 650 O O . SER A 1 92 ? 11.101 4.225 -17.485 1.00 85.44 92 SER A O 1
ATOM 652 N N . GLY A 1 93 ? 8.955 3.873 -16.946 1.00 85.19 93 GLY A N 1
ATOM 653 C CA . GLY A 1 93 ? 9.093 2.464 -16.553 1.00 85.19 93 GLY A CA 1
ATOM 654 C C . GLY A 1 93 ? 9.433 2.226 -15.075 1.00 85.19 93 GLY A C 1
ATOM 655 O O . GLY A 1 93 ? 9.402 1.086 -14.624 1.00 85.19 93 GLY A O 1
ATOM 656 N N . SER A 1 94 ? 9.721 3.277 -14.304 1.00 88.19 94 SER A N 1
ATOM 657 C CA . SER A 1 94 ? 9.975 3.193 -12.857 1.00 88.19 94 SER A CA 1
ATOM 658 C C . SER A 1 94 ? 8.677 3.196 -12.048 1.00 88.19 94 SER A C 1
ATOM 660 O O . SER A 1 94 ? 7.712 3.871 -12.424 1.00 88.19 94 SER A O 1
ATOM 662 N N . LEU A 1 95 ? 8.667 2.492 -10.913 1.00 90.75 95 LEU A N 1
ATOM 663 C CA . LEU A 1 95 ? 7.577 2.584 -9.945 1.00 90.75 95 LEU A CA 1
ATOM 664 C C . LEU A 1 95 ? 7.654 3.921 -9.200 1.00 90.75 95 LEU A C 1
ATOM 666 O O . LEU A 1 95 ? 8.723 4.365 -8.809 1.00 90.75 95 LEU A O 1
ATOM 670 N N . VAL A 1 96 ? 6.510 4.568 -9.010 1.00 90.88 96 VAL A N 1
ATOM 671 C CA . VAL A 1 96 ? 6.347 5.733 -8.141 1.00 90.88 96 VAL A CA 1
ATOM 672 C C . VAL A 1 96 ? 5.372 5.383 -7.032 1.00 90.88 96 VAL A C 1
ATOM 674 O O . VAL A 1 96 ? 4.284 4.866 -7.298 1.00 90.88 96 VAL A O 1
ATOM 677 N N . GLY A 1 97 ? 5.764 5.690 -5.799 1.00 91.12 97 GLY A N 1
ATOM 678 C CA . GLY A 1 97 ? 4.899 5.589 -4.635 1.00 91.12 97 GLY A CA 1
ATOM 679 C C . GLY A 1 97 ? 4.034 6.819 -4.446 1.00 91.12 97 GLY A C 1
ATOM 680 O O . GLY A 1 97 ? 4.502 7.950 -4.553 1.00 91.12 97 GLY A O 1
ATOM 681 N N . ILE A 1 98 ? 2.760 6.579 -4.161 1.00 90.69 98 ILE A N 1
ATOM 682 C CA . ILE A 1 98 ? 1.765 7.603 -3.862 1.00 90.69 98 ILE A CA 1
ATOM 683 C C . ILE A 1 98 ? 1.157 7.252 -2.511 1.00 90.69 98 ILE A C 1
ATOM 685 O O . ILE A 1 98 ? 0.602 6.164 -2.344 1.00 90.69 98 ILE A O 1
ATOM 689 N N . LEU A 1 99 ? 1.258 8.158 -1.542 1.00 91.94 99 LEU A N 1
ATOM 690 C CA . LEU A 1 99 ? 0.602 7.981 -0.253 1.00 91.94 99 LEU A CA 1
ATOM 691 C C . LEU A 1 99 ? -0.913 8.134 -0.421 1.00 91.94 99 LEU A C 1
ATOM 693 O O . LEU A 1 99 ? -1.400 9.149 -0.912 1.00 91.94 99 LEU A O 1
ATOM 697 N N . MET A 1 100 ? -1.655 7.123 0.011 1.00 90.81 100 MET A N 1
ATOM 698 C CA . MET A 1 100 ? -3.106 7.056 -0.081 1.00 90.81 100 MET A CA 1
ATOM 699 C C . MET A 1 100 ? -3.699 6.775 1.297 1.00 90.81 100 MET A C 1
ATOM 701 O O . MET A 1 100 ? -3.125 6.047 2.102 1.00 90.81 100 MET A O 1
ATOM 705 N N . THR A 1 101 ? -4.877 7.329 1.568 1.00 93.38 101 THR A N 1
ATOM 706 C CA . THR A 1 101 ? -5.607 7.091 2.823 1.00 93.38 101 THR A CA 1
ATOM 707 C C . THR A 1 101 ? -6.761 6.126 2.573 1.00 93.38 101 THR A C 1
ATOM 709 O O . THR A 1 101 ? -7.431 6.200 1.540 1.00 93.38 101 THR A O 1
ATOM 712 N N . CYS A 1 102 ? -6.986 5.198 3.498 1.00 92.12 102 CYS A N 1
ATOM 713 C CA . CYS A 1 102 ? -8.133 4.304 3.462 1.00 92.12 102 CYS A CA 1
ATOM 714 C C . CYS A 1 102 ? -9.445 5.089 3.666 1.00 92.12 102 CYS A C 1
ATOM 716 O O . CYS A 1 102 ? -9.498 6.002 4.492 1.00 92.12 102 CYS A O 1
ATOM 718 N N . PRO A 1 103 ? -10.516 4.775 2.915 1.00 91.50 103 PRO A N 1
ATOM 719 C CA . PRO A 1 103 ? -11.765 5.526 2.985 1.00 91.50 103 PRO A CA 1
ATOM 720 C C . PRO A 1 103 ? -12.473 5.340 4.336 1.00 91.50 103 PRO A C 1
ATOM 722 O O . PRO A 1 103 ? -12.550 4.234 4.876 1.00 91.50 103 PRO A O 1
ATOM 725 N N . GLY A 1 104 ? -13.031 6.427 4.872 1.00 89.31 104 GLY A N 1
ATOM 726 C CA . GLY A 1 104 ? -13.756 6.423 6.145 1.00 89.31 104 GLY A CA 1
ATOM 727 C C . GLY A 1 104 ? -12.871 6.068 7.347 1.00 89.31 104 GLY A C 1
ATOM 728 O O . GLY A 1 104 ? -11.783 6.617 7.534 1.00 89.31 104 GLY A O 1
ATOM 729 N N . SER A 1 105 ? -13.355 5.145 8.176 1.00 88.31 105 SER A N 1
ATOM 730 C CA . SER A 1 105 ? -12.648 4.630 9.359 1.00 88.31 105 SER A CA 1
ATOM 731 C C . SER A 1 105 ? -12.186 3.191 9.132 1.00 88.31 105 SER A C 1
ATOM 733 O O . SER A 1 105 ? -12.439 2.316 9.953 1.00 88.31 105 SER A O 1
ATOM 735 N N . THR A 1 106 ? -11.574 2.942 7.974 1.00 93.81 106 THR A N 1
ATOM 736 C CA . THR A 1 106 ? -10.992 1.641 7.625 1.00 93.81 106 THR A CA 1
ATOM 737 C C . THR A 1 106 ? -9.469 1.667 7.739 1.00 93.81 106 THR A C 1
ATOM 739 O O . THR A 1 106 ? -8.844 2.731 7.773 1.00 93.81 106 THR A O 1
ATOM 742 N N . TYR A 1 107 ? -8.886 0.477 7.804 1.00 94.38 107 TYR A N 1
ATOM 743 C CA . TYR A 1 107 ? -7.478 0.209 8.039 1.00 94.38 107 TYR A CA 1
ATOM 744 C C . TYR A 1 107 ? -6.930 -0.681 6.924 1.00 94.38 107 TYR A C 1
ATOM 746 O O . TYR A 1 107 ? -7.564 -1.654 6.516 1.00 94.38 107 TYR A O 1
ATOM 754 N N . PHE A 1 108 ? -5.752 -0.350 6.415 1.00 94.88 108 PHE A N 1
ATOM 755 C CA . PHE A 1 108 ? -5.052 -1.112 5.401 1.00 94.88 108 PHE A CA 1
ATOM 756 C C . PHE A 1 108 ? -4.533 -2.426 5.983 1.00 94.88 108 PHE A C 1
ATOM 758 O O . PHE A 1 108 ? -3.690 -2.441 6.878 1.00 94.88 108 PHE A O 1
ATOM 765 N N . ASN A 1 109 ? -5.008 -3.535 5.430 1.00 93.81 109 ASN A N 1
ATOM 766 C CA . ASN A 1 109 ? -4.557 -4.871 5.761 1.00 93.81 109 ASN A CA 1
ATOM 767 C C . ASN A 1 109 ? -3.523 -5.334 4.726 1.00 93.81 109 ASN A C 1
ATOM 769 O O . ASN A 1 109 ? -3.855 -5.580 3.568 1.00 93.81 109 ASN A O 1
ATOM 773 N N . SER A 1 110 ? -2.267 -5.491 5.147 1.00 91.88 110 SER A N 1
ATOM 774 C CA . SER A 1 110 ? -1.171 -5.945 4.280 1.00 91.88 110 SER A CA 1
ATOM 775 C C . SER A 1 110 ? -1.288 -7.407 3.836 1.00 91.88 110 SER A C 1
ATOM 777 O O . SER A 1 110 ? -0.614 -7.798 2.890 1.00 91.88 110 SER A O 1
ATOM 779 N N . SER A 1 111 ? -2.135 -8.215 4.484 1.00 91.19 111 SER A N 1
ATOM 780 C CA . SER A 1 111 ? -2.361 -9.615 4.097 1.00 91.19 111 SER A CA 1
ATOM 781 C C . SER A 1 111 ? -3.352 -9.740 2.942 1.00 91.19 111 SER A C 1
ATOM 783 O O . SER A 1 111 ? -3.201 -10.620 2.100 1.00 91.19 111 SER A O 1
ATOM 785 N N . THR A 1 112 ? -4.362 -8.865 2.892 1.00 92.88 112 THR A N 1
ATOM 786 C CA . THR A 1 112 ? -5.366 -8.846 1.812 1.00 92.88 112 THR A CA 1
ATOM 787 C C . THR A 1 112 ? -5.120 -7.741 0.791 1.00 92.88 112 THR A C 1
ATOM 789 O O . THR A 1 112 ? -5.731 -7.758 -0.269 1.00 92.88 112 THR A O 1
ATOM 792 N N . ILE A 1 113 ? -4.206 -6.806 1.080 1.00 93.25 113 ILE A N 1
ATOM 793 C CA . ILE A 1 113 ? -3.866 -5.656 0.229 1.00 93.25 113 ILE A CA 1
ATOM 794 C C . ILE A 1 113 ? -5.067 -4.693 0.069 1.00 93.25 113 ILE A C 1
ATOM 796 O O . ILE A 1 113 ? -5.209 -3.978 -0.924 1.00 93.25 113 ILE A O 1
ATOM 800 N N . GLU A 1 114 ? -5.934 -4.627 1.085 1.00 92.81 114 GLU A N 1
ATOM 801 C CA . GLU A 1 114 ? -7.208 -3.896 1.050 1.00 92.81 114 GLU A CA 1
ATOM 802 C C . GLU A 1 114 ? -7.465 -3.086 2.323 1.00 92.81 114 GLU A C 1
ATOM 804 O O . GLU A 1 114 ? -6.950 -3.393 3.395 1.00 92.81 114 GLU A O 1
ATOM 809 N N . CYS A 1 115 ? -8.305 -2.055 2.212 1.00 93.88 115 CYS A N 1
ATOM 810 C CA . CYS A 1 115 ? -8.797 -1.300 3.361 1.00 93.88 115 CYS A CA 1
ATOM 811 C C . CYS A 1 115 ? -10.025 -2.000 3.960 1.00 93.88 115 CYS A C 1
ATOM 813 O O . CYS A 1 115 ? -11.023 -2.194 3.270 1.00 93.88 115 CYS A O 1
ATOM 815 N N . GLN A 1 116 ? -9.965 -2.358 5.241 1.00 94.25 116 GLN A N 1
A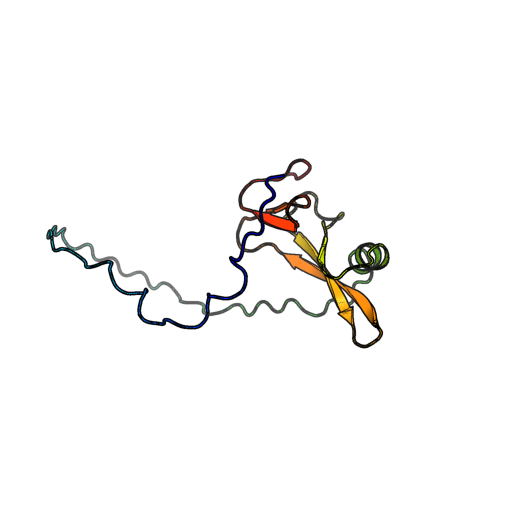TOM 816 C CA . GLN A 1 116 ? -10.998 -3.112 5.953 1.00 94.25 116 GLN A CA 1
ATOM 817 C C . GLN A 1 116 ? -11.417 -2.389 7.237 1.00 94.25 116 GLN A C 1
ATOM 819 O O . GLN A 1 116 ? -10.641 -1.646 7.823 1.00 94.25 116 GLN A O 1
ATOM 824 N N . ALA A 1 117 ? -12.648 -2.596 7.704 1.00 91.75 117 ALA A N 1
ATOM 825 C CA . ALA A 1 117 ? -13.109 -1.988 8.960 1.00 91.75 117 ALA A CA 1
ATOM 826 C C . ALA A 1 117 ? -12.431 -2.593 10.205 1.00 91.75 117 ALA A C 1
ATOM 828 O O . ALA A 1 117 ? -12.359 -1.948 11.247 1.00 91.75 117 ALA A O 1
ATOM 829 N N . ALA A 1 118 ? -11.938 -3.830 10.100 1.00 90.88 118 ALA A N 1
ATOM 830 C CA . ALA A 1 118 ? -11.222 -4.498 11.177 1.00 90.88 118 ALA A CA 1
ATOM 831 C C . ALA A 1 118 ? -9.784 -3.975 11.284 1.00 90.88 118 ALA A C 1
ATOM 833 O O . ALA A 1 118 ? -9.089 -3.860 10.275 1.00 90.88 118 ALA A O 1
ATOM 834 N N . LEU A 1 119 ? -9.333 -3.702 12.511 1.00 90.12 119 LEU A N 1
ATOM 835 C CA . LEU A 1 119 ? -7.951 -3.322 12.789 1.00 90.12 119 LEU A CA 1
ATOM 836 C C . LEU A 1 119 ? -7.020 -4.533 12.548 1.00 90.12 119 LEU A C 1
ATOM 838 O O . LEU A 1 119 ? -7.190 -5.560 13.215 1.00 90.12 119 LEU A O 1
ATOM 842 N N . PRO A 1 120 ? -6.039 -4.445 11.632 1.00 88.94 120 PRO A N 1
ATOM 843 C CA . PRO A 1 120 ? -5.074 -5.510 11.404 1.00 88.94 120 PRO A CA 1
ATOM 844 C C . PRO A 1 120 ? -4.132 -5.681 12.597 1.00 88.94 120 PRO A C 1
ATOM 846 O O . PRO 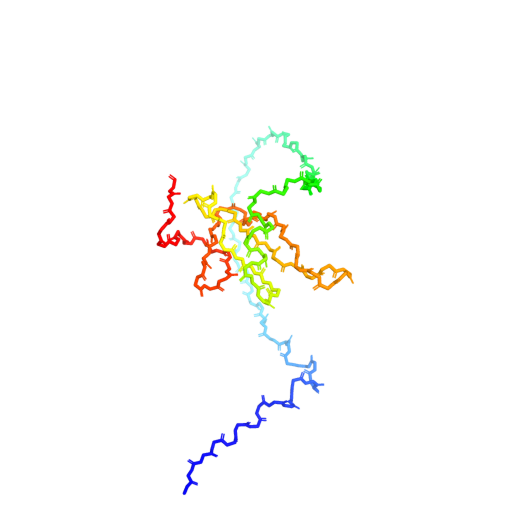A 1 120 ? -3.868 -4.753 13.366 1.00 88.94 120 PRO A O 1
ATOM 849 N N . THR A 1 121 ? -3.556 -6.873 12.720 1.00 87.44 121 THR A N 1
ATOM 850 C CA . THR A 1 121 ? -2.506 -7.132 13.708 1.00 87.44 121 THR A CA 1
ATOM 851 C C . THR A 1 121 ? -1.259 -6.305 13.385 1.00 87.44 121 THR A C 1
ATOM 853 O O . THR A 1 121 ? -0.752 -6.361 12.269 1.00 87.44 121 THR A O 1
ATOM 856 N N . GLY A 1 122 ? -0.750 -5.561 14.371 1.00 85.25 122 GLY A N 1
ATOM 857 C CA . GLY A 1 122 ? 0.421 -4.685 14.220 1.00 85.25 122 GLY A CA 1
ATOM 858 C C . GLY A 1 122 ? 0.088 -3.200 14.051 1.00 85.25 122 GLY A C 1
ATOM 859 O O . GLY A 1 122 ? 1.003 -2.383 14.062 1.00 85.25 122 GLY A O 1
ATOM 860 N N . CYS A 1 123 ? -1.196 -2.854 13.954 1.00 88.88 123 CYS A N 1
ATOM 861 C CA . CYS A 1 123 ? -1.671 -1.475 13.898 1.00 88.88 123 CYS A CA 1
ATOM 862 C C . CYS A 1 123 ? -2.114 -0.986 15.290 1.00 88.88 123 CYS A C 1
ATOM 864 O O . CYS A 1 123 ? -2.602 -1.771 16.105 1.00 88.88 123 CYS A O 1
ATOM 866 N N . THR A 1 124 ? -1.970 0.310 15.562 1.00 86.88 124 THR A N 1
ATOM 867 C CA . THR A 1 124 ? -2.351 0.966 16.823 1.00 86.88 124 THR A CA 1
ATOM 868 C C . THR A 1 124 ? -3.530 1.915 16.615 1.00 86.88 124 THR A C 1
ATOM 870 O O . THR A 1 124 ? -3.583 2.610 15.604 1.00 86.88 124 THR A O 1
ATOM 873 N N . THR A 1 125 ? -4.463 1.963 17.568 1.00 74.62 125 THR A N 1
ATOM 874 C CA . THR A 1 125 ? -5.620 2.881 17.551 1.00 74.62 125 THR A CA 1
ATOM 875 C C . THR A 1 125 ? -5.284 4.262 18.079 1.00 74.62 125 THR A C 1
ATOM 877 O O . THR A 1 125 ? -4.594 4.306 19.124 1.00 74.62 125 THR A O 1
#

Sequence (125 aa):
ANDGVSPCASQCLTNIADMCDITSPDATTVTPTTVTTETTSTQTATTESSSSAGTTASAEETVCNGQTAVGRYPNPNDATCRTYIYCSVRTSGSLVGILMTCPGSTYFNSSTIECQAALPTGCTT